Protein AF-A0A5Y9Y205-F1 (afdb_monomer_lite)

pLDDT: mean 86.66, std 18.49, range [38.69, 98.69]

Sequence (173 aa):
MKHFFLPLGICALLLSGCGDDDAAQPTAPTTFNVETDNPIVKRELPFIREECPGLDKYAANFDKFKVYDDTMRPVTTVEFHVKDENTIPGNYIASGHTCFLFISNNAHEVKISKSACQSVCYDKANVPGGDLMVKLDKERVAMTADKKPPREGCLMVFSPEPNGDYWTCPRQD

Radius of gyration: 24.97 Å; chains: 1; bounding box: 85×70×47 Å

Foldseek 3Di:
DDDDDDDDDDDPPPPPDPPPPPVPDPDDFAAQDADDPPVLCVVQVVLLCVQQVLCRVFNVQKDPWDWDADPVAQWIKIKIAGDQDGPQPVLLVRRGDIWIWTGHNPFNKTKTQASSVVCSRNVHNDDPHGIDIDGSQKDKAAADPVRDAPDPAWDWDDDPDVSPITIIHGDDD

Structure (mmCIF, N/CA/C/O backbone):
data_AF-A0A5Y9Y205-F1
#
_entry.id   AF-A0A5Y9Y205-F1
#
loop_
_atom_site.group_PDB
_atom_site.id
_atom_site.type_symbol
_atom_site.label_atom_id
_atom_site.label_alt_id
_atom_site.label_comp_id
_atom_site.label_asym_id
_atom_site.label_entity_id
_atom_site.label_seq_id
_atom_site.pdbx_PDB_ins_code
_atom_site.Cartn_x
_atom_site.Cartn_y
_atom_site.Cartn_z
_atom_site.occupancy
_atom_site.B_iso_or_equiv
_atom_site.auth_seq_id
_atom_site.auth_comp_id
_atom_site.auth_asym_id
_atom_site.auth_atom_id
_atom_site.pdbx_PDB_model_num
ATOM 1 N N . MET A 1 1 ? -68.207 -54.547 -7.863 1.00 43.75 1 MET A N 1
ATOM 2 C CA . MET A 1 1 ? -67.262 -54.893 -8.952 1.00 43.75 1 MET A CA 1
ATOM 3 C C . MET A 1 1 ? -66.999 -53.643 -9.784 1.00 43.75 1 MET A C 1
ATOM 5 O O . MET A 1 1 ? -67.939 -52.875 -9.936 1.00 43.75 1 MET A O 1
ATOM 9 N N . LYS A 1 2 ? -65.773 -53.503 -10.321 1.00 42.16 2 LYS A N 1
ATOM 10 C CA . LYS A 1 2 ? -65.097 -52.319 -10.924 1.00 42.16 2 LYS A CA 1
ATOM 11 C C . LYS A 1 2 ? -64.288 -51.516 -9.896 1.00 42.16 2 LYS A C 1
ATOM 13 O O . LYS A 1 2 ? -64.867 -50.773 -9.119 1.00 42.16 2 LYS A O 1
ATOM 18 N N . HIS A 1 3 ? -63.022 -51.877 -9.641 1.00 38.69 3 HIS A N 1
ATOM 19 C CA . HIS A 1 3 ? -61.788 -51.621 -10.429 1.00 38.69 3 HIS A CA 1
ATOM 20 C C . HIS A 1 3 ? -61.536 -50.113 -10.607 1.00 38.69 3 HIS A C 1
ATOM 22 O O . HIS A 1 3 ? -62.283 -49.461 -11.324 1.00 38.69 3 HIS A O 1
ATOM 28 N N . PHE A 1 4 ? -60.698 -49.508 -9.752 1.00 46.16 4 PHE A N 1
ATOM 29 C CA . PHE A 1 4 ? -59.254 -49.241 -9.952 1.00 46.16 4 PHE A CA 1
ATOM 30 C C . PHE A 1 4 ? -58.975 -48.426 -11.219 1.00 46.16 4 PHE A C 1
ATOM 32 O O . PHE A 1 4 ? -59.185 -48.961 -12.294 1.00 46.16 4 PHE A O 1
ATOM 39 N N . PHE A 1 5 ? -58.487 -47.186 -11.072 1.00 43.47 5 PHE A N 1
ATOM 40 C CA . PHE A 1 5 ? -57.345 -46.613 -11.806 1.00 43.47 5 PHE A CA 1
ATOM 41 C C . PHE A 1 5 ? -57.007 -45.217 -11.239 1.00 43.47 5 PHE A C 1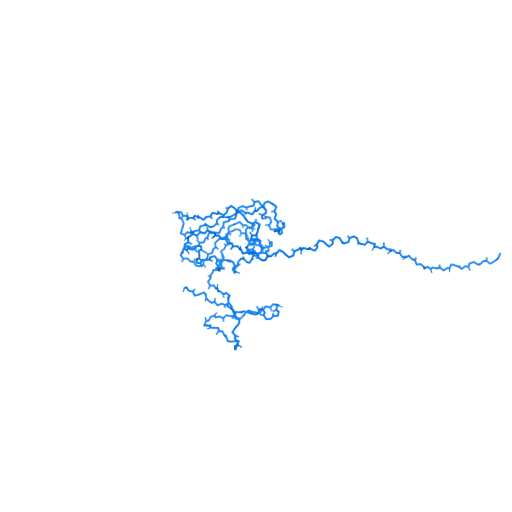
ATOM 43 O O . PHE A 1 5 ? -57.758 -44.259 -11.398 1.00 43.47 5 PHE A O 1
ATOM 50 N N . LEU A 1 6 ? -55.865 -45.140 -10.548 1.00 44.62 6 LEU A N 1
ATOM 51 C CA . LEU A 1 6 ? -55.120 -43.913 -10.251 1.00 44.62 6 LEU A CA 1
ATOM 52 C C . LEU A 1 6 ? -54.524 -43.343 -11.549 1.00 44.62 6 LEU A C 1
ATOM 54 O O . LEU A 1 6 ? -54.023 -44.128 -12.358 1.00 44.62 6 LEU A O 1
ATOM 58 N N . PRO A 1 7 ? -54.371 -42.013 -11.649 1.00 50.66 7 PRO A N 1
ATOM 59 C CA . PRO A 1 7 ? -53.201 -41.434 -12.278 1.00 50.66 7 PRO A CA 1
ATOM 60 C C . PRO A 1 7 ? -52.358 -40.677 -11.246 1.00 50.66 7 PRO A C 1
ATOM 62 O O . PRO A 1 7 ? -52.793 -39.726 -10.599 1.00 50.66 7 PRO A O 1
ATOM 65 N N . LEU A 1 8 ? -51.123 -41.159 -11.120 1.00 50.81 8 LEU A N 1
ATOM 66 C CA . LEU A 1 8 ? -49.957 -40.419 -10.661 1.00 50.81 8 LEU A CA 1
ATOM 67 C C . LEU A 1 8 ? -49.813 -39.095 -11.421 1.00 50.81 8 LEU A C 1
ATOM 69 O O . LEU A 1 8 ? -49.970 -39.067 -12.639 1.00 50.81 8 LEU A O 1
ATOM 73 N N . GLY A 1 9 ? -49.345 -38.067 -10.717 1.00 45.06 9 GLY A N 1
ATOM 74 C CA . GLY A 1 9 ? -48.528 -37.023 -11.328 1.00 45.06 9 GLY A CA 1
ATOM 75 C C . GLY A 1 9 ? -49.036 -35.609 -11.103 1.00 45.06 9 GLY A C 1
ATOM 76 O O . GLY A 1 9 ? -49.929 -35.150 -11.801 1.00 45.06 9 GLY A O 1
ATOM 77 N N . ILE A 1 10 ? -48.381 -34.908 -10.176 1.00 49.31 10 ILE A N 1
ATOM 78 C CA . ILE A 1 10 ? -47.608 -33.669 -10.397 1.00 49.31 10 ILE A CA 1
ATOM 79 C C . ILE A 1 10 ? -47.507 -32.964 -9.033 1.00 49.31 10 ILE A C 1
ATOM 81 O O . ILE A 1 10 ? -48.374 -32.198 -8.623 1.00 49.31 10 ILE A O 1
ATOM 85 N N . CYS A 1 11 ? -46.425 -33.259 -8.306 1.00 45.38 11 CYS A N 1
ATOM 86 C CA . CYS A 1 11 ? -45.939 -32.402 -7.229 1.00 45.38 11 CYS A CA 1
ATOM 87 C C . CYS A 1 11 ? -45.216 -31.216 -7.873 1.00 45.38 11 CYS A C 1
ATOM 89 O O . CYS A 1 11 ? -44.055 -31.338 -8.257 1.00 45.38 11 CYS A O 1
ATOM 91 N N . ALA A 1 12 ? -45.890 -30.075 -7.992 1.00 46.94 12 ALA A N 1
ATOM 92 C CA . ALA A 1 12 ? -45.229 -28.801 -8.246 1.00 46.94 12 ALA A CA 1
ATOM 93 C C . ALA A 1 12 ? -44.782 -28.209 -6.899 1.00 46.94 12 ALA A C 1
ATOM 95 O O . ALA A 1 12 ? -45.511 -27.457 -6.256 1.00 46.94 12 ALA A O 1
ATOM 96 N N . LEU A 1 13 ? -43.585 -28.595 -6.450 1.00 49.59 13 LEU A N 1
ATOM 97 C CA . LEU A 1 13 ? -42.859 -27.887 -5.396 1.00 49.59 13 LEU A CA 1
ATOM 98 C C . LEU A 1 13 ? -42.351 -26.567 -5.988 1.00 49.59 13 LEU A C 1
ATOM 100 O O . LEU A 1 13 ? -41.312 -26.528 -6.643 1.00 49.59 13 LEU A O 1
ATOM 104 N N . LEU A 1 14 ? -43.102 -25.488 -5.774 1.00 49.78 14 LEU A N 1
ATOM 105 C CA . LEU A 1 14 ? -42.594 -24.131 -5.940 1.00 49.78 14 LEU A CA 1
ATOM 106 C C . LEU A 1 14 ? -41.618 -23.857 -4.790 1.00 49.78 14 LEU A C 1
ATOM 108 O O . LEU A 1 14 ? -42.008 -23.413 -3.714 1.00 49.78 14 LEU A O 1
ATOM 112 N N . LEU A 1 15 ? -40.340 -24.160 -5.014 1.00 43.19 15 LEU A N 1
ATOM 113 C CA . LEU A 1 15 ? -39.248 -23.591 -4.233 1.00 43.19 15 LEU A CA 1
ATOM 114 C C . LEU A 1 15 ? -39.117 -22.121 -4.645 1.00 43.19 15 LEU A C 1
ATOM 116 O O . LEU A 1 15 ? -38.370 -21.787 -5.562 1.00 43.19 15 LEU A O 1
ATOM 120 N N . SER A 1 16 ? -39.870 -21.236 -3.992 1.00 49.31 16 SER A N 1
ATOM 121 C CA . SER A 1 16 ? -39.543 -19.813 -3.968 1.00 49.31 16 SER A CA 1
ATOM 122 C C . SER A 1 16 ? -38.270 -19.652 -3.135 1.00 49.31 16 SER A C 1
ATOM 124 O O . SER A 1 16 ? -38.324 -19.512 -1.913 1.00 49.31 16 SER A O 1
ATOM 126 N N . GLY A 1 17 ? -37.119 -19.764 -3.796 1.00 41.59 17 GLY A N 1
ATOM 127 C CA . GLY A 1 17 ? -35.844 -19.340 -3.239 1.00 41.59 17 GLY A CA 1
ATOM 128 C C . GLY A 1 17 ? -35.881 -17.830 -3.036 1.00 41.59 17 GLY A C 1
ATOM 129 O O . GLY A 1 17 ? -35.972 -17.078 -4.001 1.00 41.59 17 GLY A O 1
ATOM 130 N N . CYS A 1 18 ? -35.838 -17.407 -1.775 1.00 52.03 18 CYS A N 1
ATOM 131 C CA . CYS A 1 18 ? -35.497 -16.047 -1.382 1.00 52.03 18 CYS A CA 1
ATOM 132 C C . CYS A 1 18 ? -33.976 -15.933 -1.538 1.00 52.03 18 CYS A C 1
ATOM 134 O O . CYS A 1 18 ? -33.221 -16.208 -0.609 1.00 52.03 18 CYS A O 1
ATOM 136 N N . GLY A 1 19 ? -33.532 -15.693 -2.770 1.00 40.22 19 GLY A N 1
ATOM 137 C CA . GLY A 1 19 ? -32.176 -15.240 -3.029 1.00 40.22 19 GLY A CA 1
ATOM 138 C C . GLY A 1 19 ? -32.145 -13.752 -2.733 1.00 40.22 19 GLY A C 1
ATOM 139 O O . GLY A 1 19 ? -32.533 -12.961 -3.588 1.00 40.22 19 GLY A O 1
ATOM 140 N N . ASP A 1 20 ? -31.748 -13.389 -1.513 1.00 41.56 20 ASP A N 1
ATOM 141 C CA . ASP A 1 20 ? -31.199 -12.061 -1.255 1.00 41.56 20 ASP A CA 1
ATOM 142 C C . ASP A 1 20 ? -29.874 -11.992 -2.018 1.00 41.56 20 ASP A C 1
ATOM 144 O O . ASP A 1 20 ? -28.802 -12.318 -1.506 1.00 41.56 20 ASP A O 1
ATOM 148 N N . ASP A 1 21 ? -29.969 -11.642 -3.298 1.00 45.75 21 ASP A N 1
ATOM 149 C CA . ASP A 1 21 ? -28.840 -11.126 -4.047 1.00 45.75 21 ASP A CA 1
ATOM 150 C C . ASP A 1 21 ? -28.556 -9.731 -3.482 1.00 45.75 21 ASP A C 1
ATOM 152 O O . ASP A 1 21 ? -29.011 -8.714 -4.012 1.00 45.75 21 ASP A O 1
ATOM 156 N N . ASP A 1 22 ? -27.792 -9.689 -2.386 1.00 41.69 22 ASP A N 1
ATOM 157 C CA . ASP A 1 22 ? -26.956 -8.540 -2.052 1.00 41.69 22 ASP A CA 1
ATOM 158 C C . ASP A 1 22 ? -25.974 -8.369 -3.216 1.00 41.69 22 ASP A C 1
ATOM 160 O O . ASP A 1 22 ? -24.830 -8.832 -3.205 1.00 41.69 22 ASP A O 1
ATOM 164 N N . ALA A 1 23 ? -26.462 -7.744 -4.286 1.00 44.34 23 ALA A N 1
ATOM 165 C CA . ALA A 1 23 ? -25.646 -7.246 -5.365 1.00 44.34 23 ALA A CA 1
ATOM 166 C C . ALA A 1 23 ? -24.708 -6.218 -4.736 1.00 44.34 23 ALA A C 1
ATOM 168 O O . ALA A 1 23 ? -25.077 -5.061 -4.530 1.00 44.34 23 ALA A O 1
ATOM 169 N N . ALA A 1 24 ? -23.507 -6.680 -4.380 1.00 49.97 24 ALA A N 1
ATOM 170 C CA . ALA A 1 24 ? -22.422 -5.855 -3.893 1.00 49.97 24 ALA A CA 1
ATOM 171 C C . ALA A 1 24 ? -22.261 -4.680 -4.859 1.00 49.97 24 ALA A C 1
ATOM 173 O O . ALA A 1 24 ? -21.825 -4.833 -6.003 1.00 49.97 24 ALA A O 1
ATOM 174 N N . GLN A 1 25 ? -22.699 -3.510 -4.407 1.00 40.38 25 GLN A N 1
ATOM 175 C CA . GLN A 1 25 ? -22.647 -2.295 -5.192 1.00 40.38 25 GLN A CA 1
ATOM 176 C C . GLN A 1 25 ? -21.171 -2.009 -5.503 1.00 40.38 25 GLN A C 1
ATOM 178 O O . GLN A 1 25 ? -20.365 -2.009 -4.570 1.00 40.38 25 GLN A O 1
ATOM 183 N N . PRO A 1 26 ? -20.782 -1.782 -6.772 1.00 43.84 26 PRO A N 1
ATOM 184 C CA . PRO A 1 26 ? -19.396 -1.496 -7.114 1.00 43.84 26 PRO A CA 1
ATOM 185 C C . PRO A 1 26 ? -18.958 -0.217 -6.396 1.00 43.84 26 PRO A C 1
ATOM 187 O O . PRO A 1 26 ? -19.350 0.890 -6.772 1.00 43.84 26 PRO A O 1
ATOM 190 N N . THR A 1 27 ? -18.180 -0.349 -5.323 1.00 55.12 27 THR A N 1
ATOM 191 C CA . THR A 1 27 ? -17.527 0.794 -4.690 1.00 55.12 27 THR A CA 1
ATOM 192 C C . THR A 1 27 ? -16.538 1.375 -5.688 1.00 55.12 27 THR A C 1
ATOM 194 O O . THR A 1 27 ? -15.735 0.642 -6.266 1.00 55.12 27 THR A O 1
ATOM 197 N N . ALA A 1 28 ? -16.619 2.688 -5.918 1.00 55.34 28 ALA A N 1
ATOM 198 C CA . ALA A 1 28 ? -15.672 3.393 -6.770 1.00 55.34 28 ALA A CA 1
ATOM 199 C C . ALA A 1 28 ? -14.232 3.050 -6.342 1.00 55.34 28 ALA A C 1
ATOM 201 O O . ALA A 1 28 ? -13.984 2.953 -5.136 1.00 55.34 28 ALA A O 1
ATOM 202 N N . PRO A 1 29 ? -13.294 2.857 -7.287 1.00 62.00 29 PRO A N 1
ATOM 203 C CA . PRO A 1 29 ? -11.917 2.535 -6.947 1.00 62.00 29 PRO A CA 1
ATOM 204 C C . PRO A 1 29 ? -11.338 3.657 -6.085 1.00 62.00 29 PRO A C 1
ATOM 206 O O . PRO A 1 29 ? -11.186 4.796 -6.528 1.00 62.00 29 PRO A O 1
ATOM 209 N N . THR A 1 30 ? -11.062 3.334 -4.826 1.00 83.62 30 THR A N 1
ATOM 210 C CA . THR A 1 30 ? -10.395 4.230 -3.889 1.00 83.62 30 THR A CA 1
ATOM 211 C C . THR A 1 30 ? -8.904 3.940 -3.893 1.00 83.62 30 THR A C 1
ATOM 213 O O . THR A 1 30 ? -8.489 2.791 -3.946 1.00 83.62 30 THR A O 1
ATOM 216 N N . THR A 1 31 ? -8.096 4.990 -3.840 1.00 93.44 31 THR A N 1
ATOM 217 C CA . THR A 1 31 ? -6.637 4.883 -3.780 1.00 93.44 31 THR A CA 1
ATOM 218 C C . THR A 1 31 ? -6.188 4.971 -2.328 1.00 93.44 31 THR A C 1
ATOM 220 O O . THR A 1 31 ? -6.614 5.881 -1.613 1.00 93.44 31 THR A O 1
ATOM 223 N N . PHE A 1 32 ? -5.298 4.077 -1.893 1.00 96.81 32 PHE A N 1
ATOM 224 C CA . PHE A 1 32 ? -4.593 4.224 -0.626 1.00 96.81 32 PHE A CA 1
ATOM 225 C C . PHE A 1 32 ? -3.679 5.445 -0.707 1.00 96.81 32 PHE A C 1
ATOM 227 O O . PHE A 1 32 ? -2.675 5.444 -1.421 1.00 96.81 32 PHE A O 1
ATOM 234 N N . ASN A 1 33 ? -4.043 6.504 0.011 1.00 94.31 33 ASN A N 1
ATOM 235 C CA . ASN A 1 33 ? -3.298 7.752 0.025 1.00 94.31 33 ASN A CA 1
ATOM 236 C C . ASN A 1 33 ? -2.873 8.105 1.449 1.00 94.31 33 ASN A C 1
ATOM 238 O O . ASN A 1 33 ? -3.642 7.947 2.395 1.00 94.31 33 ASN A O 1
ATOM 242 N N . VAL A 1 34 ? -1.654 8.617 1.581 1.00 95.25 34 VAL A N 1
ATOM 243 C CA . VAL A 1 34 ? -1.086 9.074 2.848 1.00 95.25 34 VAL A CA 1
ATOM 244 C C . VAL A 1 34 ? -0.632 10.508 2.636 1.00 95.25 34 VAL A C 1
ATOM 246 O O . VAL A 1 34 ? 0.360 10.755 1.952 1.00 95.25 34 VAL A O 1
ATOM 249 N N . GLU A 1 35 ? -1.366 11.464 3.198 1.00 94.44 35 GLU A N 1
ATOM 250 C CA . GLU A 1 35 ? -0.996 12.877 3.114 1.00 94.44 35 GLU A CA 1
ATOM 251 C C . GLU A 1 35 ? 0.253 13.136 3.963 1.00 94.44 35 GLU A C 1
ATOM 253 O O . GLU A 1 35 ? 0.222 13.096 5.193 1.00 94.44 35 GLU A O 1
ATOM 258 N N . THR A 1 36 ? 1.390 13.351 3.303 1.00 96.19 36 THR A N 1
ATOM 259 C CA . THR A 1 36 ? 2.665 13.629 3.965 1.00 96.19 36 THR A CA 1
ATOM 260 C C . THR A 1 36 ? 3.651 14.282 3.005 1.00 96.19 36 THR A C 1
ATOM 262 O O . THR A 1 36 ? 3.606 14.048 1.798 1.00 96.19 36 THR A O 1
ATOM 265 N N . ASP A 1 37 ? 4.591 15.049 3.555 1.00 96.12 37 ASP A N 1
ATOM 266 C CA . ASP A 1 37 ? 5.757 15.559 2.833 1.00 96.12 37 ASP A CA 1
ATOM 267 C C . ASP A 1 37 ? 7.010 14.697 2.999 1.00 96.12 37 ASP A C 1
ATOM 269 O O . ASP A 1 37 ? 8.048 15.015 2.417 1.00 96.12 37 ASP A O 1
ATOM 273 N N . ASN A 1 38 ? 6.925 13.587 3.742 1.00 96.69 38 ASN A N 1
ATOM 274 C CA . ASN A 1 38 ? 8.061 12.695 3.928 1.00 96.69 38 ASN A CA 1
ATOM 275 C C . ASN A 1 38 ? 8.510 12.105 2.567 1.00 96.69 38 ASN A C 1
ATOM 277 O O . ASN A 1 38 ? 7.717 11.441 1.887 1.00 96.69 38 ASN A O 1
ATOM 281 N N . PRO A 1 39 ? 9.776 12.321 2.156 1.00 95.38 39 PRO A N 1
ATOM 282 C CA . PRO A 1 39 ? 10.252 11.922 0.835 1.00 95.38 39 PRO A CA 1
ATOM 283 C C . PRO A 1 39 ? 10.328 10.402 0.664 1.00 95.38 39 PRO A C 1
ATOM 285 O O . PRO A 1 39 ? 10.138 9.918 -0.448 1.00 95.38 39 PRO A O 1
ATOM 288 N N . ILE A 1 40 ? 10.555 9.646 1.744 1.00 96.00 40 ILE A N 1
ATOM 289 C CA . ILE A 1 40 ? 10.572 8.179 1.711 1.00 96.00 40 ILE A CA 1
ATOM 290 C C . ILE A 1 40 ? 9.173 7.660 1.385 1.00 96.00 40 ILE A C 1
ATOM 292 O O . ILE A 1 40 ? 9.024 6.839 0.485 1.00 96.00 40 ILE A O 1
ATOM 296 N N . VAL A 1 41 ? 8.131 8.194 2.031 1.00 97.19 41 VAL A N 1
ATOM 297 C CA . VAL A 1 41 ? 6.747 7.796 1.728 1.00 97.19 41 VAL A CA 1
ATOM 298 C C . VAL A 1 41 ? 6.378 8.162 0.292 1.00 97.19 41 VAL A C 1
ATOM 300 O O . VAL A 1 41 ? 5.892 7.301 -0.432 1.00 97.19 41 VAL A O 1
ATOM 303 N N . LYS A 1 42 ? 6.660 9.392 -0.165 1.00 95.94 42 LYS A N 1
ATOM 304 C CA . LYS A 1 42 ? 6.366 9.803 -1.555 1.00 95.94 42 LYS A CA 1
ATOM 305 C C . LYS A 1 42 ? 7.050 8.903 -2.588 1.00 95.94 42 LYS A C 1
ATOM 307 O O . LYS A 1 42 ? 6.452 8.599 -3.616 1.00 95.94 42 LYS A O 1
ATOM 312 N N . ARG A 1 43 ? 8.285 8.483 -2.307 1.00 94.69 43 ARG A N 1
ATOM 313 C CA . ARG A 1 43 ? 9.087 7.623 -3.182 1.00 94.69 43 ARG A CA 1
ATOM 314 C C . ARG A 1 43 ? 8.597 6.174 -3.190 1.00 94.69 43 ARG A C 1
ATOM 316 O O . ARG A 1 43 ? 8.541 5.566 -4.250 1.00 94.69 43 ARG A O 1
ATOM 323 N N . GLU A 1 44 ? 8.280 5.609 -2.028 1.00 96.50 44 GLU A N 1
ATOM 324 C CA . GLU A 1 44 ? 8.021 4.168 -1.883 1.00 96.50 44 GLU A CA 1
ATOM 325 C C . GLU A 1 44 ? 6.540 3.790 -2.002 1.00 96.50 44 GLU A C 1
ATOM 327 O O . GLU A 1 44 ? 6.226 2.686 -2.444 1.00 96.50 44 GLU A O 1
ATOM 332 N N . LEU A 1 45 ? 5.613 4.687 -1.647 1.00 96.25 45 LEU A N 1
ATOM 333 C CA . LEU A 1 45 ? 4.182 4.376 -1.582 1.00 96.25 45 LEU A CA 1
ATOM 334 C C . LEU A 1 45 ? 3.588 3.824 -2.893 1.00 96.25 45 LEU A C 1
ATOM 336 O O . LEU A 1 45 ? 2.795 2.886 -2.798 1.00 96.25 45 LEU A O 1
ATOM 340 N N . PRO A 1 46 ? 3.940 4.324 -4.096 1.00 94.12 46 PRO A N 1
ATOM 341 C CA . PRO A 1 46 ? 3.440 3.743 -5.343 1.00 94.12 46 PRO A CA 1
ATOM 342 C C . PRO A 1 46 ? 3.790 2.255 -5.484 1.00 94.12 46 PRO A C 1
ATOM 344 O O . PRO A 1 46 ? 2.907 1.442 -5.738 1.00 94.12 46 PRO A O 1
ATOM 347 N N . PHE A 1 47 ? 5.041 1.881 -5.212 1.00 95.31 47 PHE A N 1
ATOM 348 C CA . PHE A 1 47 ? 5.510 0.495 -5.305 1.00 95.31 47 PHE A CA 1
ATOM 349 C C . PHE A 1 47 ? 4.919 -0.384 -4.202 1.00 95.31 47 PHE A C 1
ATOM 351 O O . PHE A 1 47 ? 4.571 -1.537 -4.438 1.00 95.31 47 PHE A O 1
ATOM 358 N N . ILE A 1 48 ? 4.733 0.170 -2.998 1.00 97.06 48 ILE A N 1
ATOM 359 C CA . ILE A 1 48 ? 4.030 -0.536 -1.920 1.00 97.06 48 ILE A CA 1
ATOM 360 C C . ILE A 1 48 ? 2.609 -0.890 -2.363 1.00 97.06 48 ILE A C 1
ATOM 362 O O . ILE A 1 48 ? 2.160 -1.999 -2.103 1.00 97.06 48 ILE A O 1
ATOM 366 N N . ARG A 1 49 ? 1.898 0.019 -3.038 1.00 96.06 49 ARG A N 1
ATOM 367 C CA . ARG A 1 49 ? 0.532 -0.232 -3.524 1.00 96.06 49 ARG A CA 1
ATOM 368 C C . ARG A 1 49 ? 0.485 -1.279 -4.638 1.00 96.06 49 ARG A C 1
ATOM 370 O O . ARG A 1 49 ? -0.471 -2.047 -4.686 1.00 96.06 49 ARG A O 1
ATOM 377 N N . GLU A 1 50 ? 1.510 -1.350 -5.488 1.00 93.25 50 GLU A N 1
ATOM 378 C CA . GLU A 1 50 ? 1.626 -2.403 -6.508 1.00 93.25 50 GLU A CA 1
ATOM 379 C C . GLU A 1 50 ? 1.809 -3.797 -5.890 1.00 93.25 50 GLU A C 1
ATOM 381 O O . GLU A 1 50 ? 1.161 -4.752 -6.323 1.00 93.25 50 GLU A O 1
ATOM 386 N N . GLU A 1 51 ? 2.648 -3.910 -4.858 1.00 95.38 51 GLU A N 1
ATOM 387 C CA . GLU A 1 51 ? 2.935 -5.180 -4.173 1.00 95.38 51 GLU A CA 1
ATOM 388 C C . GLU A 1 51 ? 1.876 -5.552 -3.115 1.00 95.38 51 GLU A C 1
ATOM 390 O O . GLU A 1 51 ? 1.699 -6.726 -2.777 1.00 95.38 51 GLU A O 1
ATOM 395 N N . CYS A 1 52 ? 1.138 -4.561 -2.609 1.00 96.56 52 CYS A N 1
ATOM 396 C CA . CYS A 1 52 ? 0.041 -4.715 -1.658 1.00 96.56 52 CYS A CA 1
ATOM 397 C C . CYS A 1 52 ? -1.299 -4.243 -2.261 1.00 96.56 52 CYS A C 1
ATOM 399 O O . CYS A 1 52 ? -1.848 -3.225 -1.819 1.00 96.56 52 CYS A O 1
ATOM 401 N N . PRO A 1 53 ? -1.876 -4.980 -3.228 1.00 93.88 53 PRO A N 1
ATOM 402 C CA . PRO A 1 53 ? -3.074 -4.551 -3.954 1.00 93.88 53 PRO A CA 1
ATOM 403 C C . PRO A 1 53 ? -4.300 -4.335 -3.056 1.00 93.88 53 PRO A C 1
ATOM 405 O O . PRO A 1 53 ? -5.188 -3.545 -3.385 1.00 93.88 53 PRO A O 1
ATOM 408 N N . GLY A 1 54 ? -4.368 -5.003 -1.901 1.00 97.31 54 GLY A N 1
ATOM 409 C CA . GLY A 1 54 ? -5.486 -4.808 -0.989 1.00 97.31 54 GLY A CA 1
ATOM 410 C C . GLY A 1 54 ? -5.466 -3.457 -0.264 1.00 97.31 54 GLY A C 1
ATOM 411 O O . GLY A 1 54 ? -6.505 -3.037 0.244 1.00 97.31 54 GLY A O 1
ATOM 412 N N . LEU A 1 55 ? -4.347 -2.719 -0.271 1.00 97.94 55 LEU A N 1
ATOM 413 C CA . LEU A 1 55 ? -4.327 -1.346 0.244 1.00 97.94 55 LEU A CA 1
ATOM 414 C C . LEU A 1 55 ? -5.265 -0.442 -0.559 1.00 97.94 55 LEU A C 1
ATOM 416 O O . LEU A 1 55 ? -6.077 0.261 0.033 1.00 97.94 55 LEU A O 1
ATOM 420 N N . ASP A 1 56 ? -5.210 -0.498 -1.889 1.00 97.31 56 ASP A N 1
ATOM 421 C CA . ASP A 1 56 ? -6.131 0.270 -2.732 1.00 97.31 56 ASP A CA 1
ATOM 422 C C . ASP A 1 56 ? -7.553 -0.287 -2.639 1.00 97.31 56 ASP A C 1
ATOM 424 O O . ASP A 1 56 ? -8.504 0.452 -2.377 1.00 97.31 56 ASP A O 1
ATOM 428 N N . LYS A 1 57 ? -7.699 -1.615 -2.742 1.00 97.12 57 LYS A N 1
ATOM 429 C CA . LYS A 1 57 ? -9.006 -2.290 -2.679 1.00 97.12 57 LYS A CA 1
ATOM 430 C C . LYS A 1 57 ? -9.827 -1.889 -1.450 1.00 97.12 57 LYS A C 1
ATOM 432 O O . LYS A 1 57 ? -11.043 -1.742 -1.548 1.00 97.12 57 LYS A O 1
ATOM 437 N N . TYR A 1 58 ? -9.171 -1.716 -0.304 1.00 97.62 58 TYR A N 1
ATOM 438 C CA . TYR A 1 58 ? -9.822 -1.417 0.969 1.00 97.62 58 TYR A CA 1
ATOM 439 C C . TYR A 1 58 ? -9.558 0.007 1.471 1.00 97.62 58 TYR A C 1
ATOM 441 O O . TYR A 1 58 ? -9.849 0.283 2.633 1.00 97.62 58 TYR A O 1
ATOM 449 N N . ALA A 1 59 ? -9.060 0.922 0.633 1.00 97.44 59 ALA A N 1
ATOM 450 C CA . ALA A 1 59 ? -8.612 2.247 1.072 1.00 97.44 59 ALA A CA 1
ATOM 451 C C . ALA A 1 59 ? -9.680 3.046 1.847 1.00 97.44 59 ALA A C 1
ATOM 453 O O . ALA A 1 59 ? -9.363 3.710 2.833 1.00 97.44 59 ALA A O 1
ATOM 454 N N . ALA A 1 60 ? -10.960 2.931 1.471 1.00 96.75 60 ALA A N 1
ATOM 455 C CA . ALA A 1 60 ? -12.074 3.576 2.177 1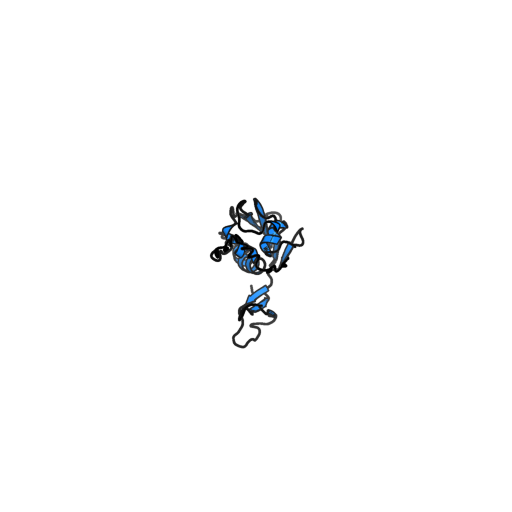.00 96.75 60 ALA A CA 1
ATOM 456 C C . ALA A 1 60 ? -12.270 3.101 3.635 1.00 96.75 60 ALA A C 1
ATOM 458 O O . ALA A 1 60 ? -12.905 3.793 4.441 1.00 96.75 60 ALA A O 1
ATOM 459 N N . ASN A 1 61 ? -11.734 1.930 3.987 1.00 97.69 61 ASN A N 1
ATOM 460 C CA . ASN A 1 61 ? -11.858 1.304 5.304 1.00 97.69 61 ASN A CA 1
ATOM 461 C C . ASN A 1 61 ? -10.752 1.723 6.281 1.00 97.69 61 ASN A C 1
ATOM 463 O O . ASN A 1 61 ? -10.717 1.225 7.408 1.00 97.69 61 ASN A O 1
ATOM 467 N N . PHE A 1 62 ? -9.850 2.614 5.867 1.00 98.00 62 PHE A N 1
ATOM 468 C CA . PHE A 1 62 ? -8.740 3.066 6.694 1.00 98.00 62 PHE A CA 1
ATOM 469 C C . PHE A 1 62 ? -8.935 4.500 7.180 1.00 98.00 62 PHE A C 1
ATOM 471 O O . PHE A 1 62 ? -9.532 5.333 6.496 1.00 98.00 62 PHE A O 1
ATOM 478 N N . ASP A 1 63 ? -8.436 4.793 8.377 1.00 97.44 63 ASP A N 1
ATOM 479 C CA . ASP A 1 63 ? -8.398 6.137 8.947 1.00 97.44 63 ASP A CA 1
ATOM 480 C C . ASP A 1 63 ? -7.208 6.323 9.910 1.00 97.44 63 ASP A C 1
ATOM 482 O O . ASP A 1 63 ? -6.326 5.467 10.012 1.00 97.44 63 ASP A O 1
ATOM 486 N N . LYS A 1 64 ? -7.155 7.481 10.587 1.00 97.44 64 LYS A N 1
ATOM 487 C CA . LYS A 1 64 ? -6.151 7.822 11.618 1.00 97.44 64 LYS A CA 1
ATOM 488 C C . LYS A 1 64 ? -4.701 7.639 11.145 1.00 97.44 64 LYS A C 1
ATOM 490 O O . LYS A 1 64 ? -3.854 7.150 11.891 1.00 97.44 64 LYS A O 1
ATOM 495 N N . PHE A 1 65 ? -4.426 8.052 9.910 1.00 98.00 65 PHE A N 1
ATOM 496 C CA . PHE A 1 65 ? -3.094 7.996 9.321 1.00 98.00 65 PHE A CA 1
ATOM 497 C C . PHE A 1 65 ? -2.087 8.827 10.120 1.00 98.00 65 PHE A C 1
ATOM 499 O O . PHE A 1 65 ? -2.366 9.966 10.502 1.00 98.00 65 PHE A O 1
ATOM 506 N N . LYS A 1 66 ? -0.896 8.270 10.334 1.00 98.00 66 LYS A N 1
ATOM 507 C CA . LYS A 1 66 ? 0.267 8.987 10.860 1.00 98.00 66 LYS A CA 1
ATOM 508 C C . LYS A 1 66 ? 1.513 8.569 10.103 1.00 98.00 66 LYS A C 1
ATOM 510 O O . LYS A 1 66 ? 1.664 7.410 9.723 1.00 98.00 66 LYS A O 1
ATOM 515 N N . VAL A 1 67 ? 2.426 9.518 9.951 1.00 98.06 67 VAL A N 1
ATOM 516 C CA . VAL A 1 67 ? 3.761 9.278 9.411 1.00 98.06 67 VAL A CA 1
ATOM 517 C C . VAL A 1 67 ? 4.770 9.796 10.414 1.00 98.06 67 VAL A C 1
ATOM 519 O O . VAL A 1 67 ? 4.666 10.937 10.863 1.00 98.06 67 VAL A O 1
ATOM 522 N N . TYR A 1 68 ? 5.726 8.956 10.781 1.00 96.62 68 TYR A N 1
ATOM 523 C CA . TYR A 1 68 ? 6.805 9.329 11.684 1.00 96.62 68 TYR A CA 1
ATOM 524 C C . TYR A 1 68 ? 8.043 8.481 11.413 1.00 96.62 68 TYR A C 1
ATOM 526 O O . TYR A 1 68 ? 7.948 7.325 10.998 1.00 96.62 68 TYR A O 1
ATOM 534 N N . ASP A 1 69 ? 9.210 9.057 11.666 1.00 93.12 69 ASP A N 1
ATOM 535 C CA . ASP A 1 69 ? 10.472 8.335 11.575 1.00 93.12 69 ASP A CA 1
ATOM 536 C C . ASP A 1 69 ? 10.739 7.573 12.875 1.00 93.12 69 ASP A C 1
ATOM 538 O O . ASP A 1 69 ? 10.422 8.039 13.974 1.00 93.12 69 ASP A O 1
ATOM 542 N N . ASP A 1 70 ? 11.323 6.386 12.755 1.00 83.62 70 ASP A N 1
ATOM 543 C CA . ASP A 1 70 ? 11.862 5.668 13.902 1.00 83.62 70 ASP A CA 1
ATOM 544 C C . ASP A 1 70 ? 13.267 6.212 14.196 1.00 83.62 70 ASP A C 1
ATOM 546 O O . ASP A 1 70 ? 14.149 6.217 13.343 1.00 83.62 70 ASP A O 1
ATOM 550 N N . THR A 1 71 ? 13.490 6.713 15.409 1.00 76.50 71 THR A N 1
ATOM 551 C CA . THR A 1 71 ? 14.784 7.303 15.783 1.00 76.50 71 THR A CA 1
ATOM 552 C C . THR A 1 71 ? 15.860 6.257 16.072 1.00 76.50 71 THR A C 1
ATOM 554 O O . THR A 1 71 ? 17.043 6.593 16.111 1.00 76.50 71 THR A O 1
ATOM 557 N N . MET A 1 72 ? 15.474 4.994 16.272 1.00 83.50 72 MET A N 1
ATOM 558 C CA . MET A 1 72 ? 16.367 3.883 16.612 1.00 83.50 72 MET A CA 1
ATOM 559 C C . MET A 1 72 ? 16.668 2.980 15.412 1.00 83.50 72 MET A C 1
ATOM 561 O O . MET A 1 72 ? 17.656 2.244 15.424 1.00 83.50 72 MET A O 1
ATOM 565 N N . ARG A 1 73 ? 15.818 2.994 14.381 1.00 85.38 73 ARG A N 1
ATOM 566 C CA . ARG A 1 73 ? 15.948 2.165 13.175 1.00 85.38 73 ARG A CA 1
ATOM 567 C C . ARG A 1 73 ? 15.829 3.052 11.938 1.00 85.38 73 ARG A C 1
ATOM 569 O O . ARG A 1 73 ? 14.993 3.941 11.946 1.00 85.38 73 ARG A O 1
ATOM 576 N N . PRO A 1 74 ? 16.589 2.809 10.856 1.00 92.69 74 PRO A N 1
ATOM 577 C CA . PRO A 1 74 ? 16.523 3.623 9.641 1.00 92.69 74 PRO A CA 1
ATOM 578 C C . PRO A 1 74 ? 15.258 3.302 8.825 1.00 92.69 74 PRO A C 1
ATOM 580 O O . PRO A 1 74 ? 15.341 2.789 7.709 1.00 92.69 74 PRO A O 1
ATOM 583 N N . VAL A 1 75 ? 14.087 3.550 9.411 1.00 95.81 75 VAL A N 1
ATOM 584 C CA . VAL A 1 75 ? 12.775 3.309 8.813 1.00 95.81 75 VAL A CA 1
ATOM 585 C C . VAL A 1 75 ? 11.851 4.503 9.038 1.00 95.81 75 VAL A C 1
ATOM 587 O O . VAL A 1 75 ? 11.803 5.079 10.128 1.00 95.81 75 VAL A O 1
ATOM 590 N N . THR A 1 76 ? 11.063 4.823 8.022 1.00 97.56 76 THR A N 1
ATOM 591 C CA . THR A 1 76 ? 9.897 5.698 8.123 1.00 97.56 76 THR A CA 1
ATOM 592 C C . THR A 1 76 ? 8.663 4.818 8.290 1.00 97.56 76 THR A C 1
ATOM 594 O O . THR A 1 76 ? 8.445 3.875 7.528 1.00 97.56 76 THR A O 1
ATOM 597 N N . THR A 1 77 ? 7.843 5.102 9.299 1.00 97.81 77 THR A N 1
ATOM 598 C CA . THR A 1 77 ? 6.629 4.332 9.584 1.00 97.81 77 THR A CA 1
ATOM 599 C C . THR A 1 77 ? 5.401 5.063 9.069 1.00 97.81 77 THR A C 1
ATOM 601 O O . THR A 1 77 ? 5.177 6.223 9.411 1.00 97.81 77 THR A O 1
ATOM 604 N N . VAL A 1 78 ? 4.575 4.356 8.298 1.00 98.38 78 VAL A N 1
ATOM 605 C CA . VAL A 1 78 ? 3.181 4.740 8.046 1.00 98.38 78 VAL A CA 1
ATOM 606 C C . VAL A 1 78 ? 2.293 3.902 8.961 1.00 98.38 78 VAL A C 1
ATOM 608 O O . VAL A 1 78 ? 2.239 2.678 8.838 1.00 98.38 78 VAL A O 1
ATOM 611 N N . GLU A 1 79 ? 1.603 4.560 9.885 1.00 98.19 79 GLU A N 1
ATOM 612 C CA . GLU A 1 79 ? 0.580 3.975 10.752 1.00 98.19 79 GLU A CA 1
ATOM 613 C C . GLU A 1 79 ? -0.802 4.331 10.201 1.00 98.19 79 GLU A C 1
ATOM 615 O O . GLU A 1 79 ? -1.043 5.475 9.822 1.00 98.19 79 GLU A O 1
ATOM 620 N N . PHE A 1 80 ? -1.719 3.369 10.184 1.00 98.56 80 PHE A N 1
ATOM 621 C CA . PHE A 1 80 ? -3.130 3.609 9.886 1.00 98.56 80 PHE A CA 1
ATOM 622 C C . PHE A 1 80 ? -4.007 2.604 10.628 1.00 98.56 80 PHE A C 1
ATOM 624 O O . PHE A 1 80 ? -3.565 1.518 11.010 1.00 98.56 80 PHE A O 1
ATOM 631 N N . HIS A 1 81 ? -5.259 2.968 10.853 1.00 98.69 81 HIS A N 1
ATOM 632 C CA . HIS A 1 81 ? -6.237 2.130 11.528 1.00 98.69 81 HIS A CA 1
ATOM 633 C C . HIS A 1 81 ? -7.229 1.552 10.527 1.00 98.69 81 HIS A C 1
ATOM 635 O O . HIS A 1 81 ? -7.686 2.250 9.626 1.00 98.69 81 HIS A O 1
ATOM 641 N N . VAL A 1 82 ? -7.565 0.277 10.701 1.00 98.56 82 VAL A N 1
ATOM 642 C CA . VAL A 1 82 ? -8.674 -0.372 10.008 1.00 98.56 82 VAL A CA 1
ATOM 643 C C . VAL A 1 82 ? -9.938 -0.155 10.832 1.00 98.56 82 VAL A C 1
ATOM 645 O O . VAL A 1 82 ? -9.993 -0.590 11.981 1.00 98.56 82 VAL A O 1
ATOM 648 N N . LYS A 1 83 ? -10.948 0.493 10.245 1.00 98.50 83 LYS A N 1
ATOM 649 C CA . LYS A 1 83 ? -12.245 0.751 10.892 1.00 98.50 83 LYS A CA 1
ATOM 650 C C . LYS A 1 83 ? -12.877 -0.541 11.409 1.00 98.50 83 LYS A C 1
ATOM 652 O O . LYS A 1 83 ? -12.718 -1.593 10.792 1.00 98.50 83 LYS A O 1
ATOM 657 N N . ASP A 1 84 ? -13.626 -0.467 12.506 1.00 97.69 84 ASP A N 1
ATOM 658 C CA . ASP A 1 84 ? -14.371 -1.618 13.036 1.00 97.69 84 ASP A CA 1
ATOM 659 C C . ASP A 1 84 ? -15.420 -2.112 12.028 1.00 97.69 84 ASP A C 1
ATOM 661 O O . ASP A 1 84 ? -15.447 -3.289 11.672 1.00 97.69 84 ASP A O 1
ATOM 665 N N . GLU A 1 85 ? -16.215 -1.187 11.490 1.00 97.25 85 GLU A N 1
ATOM 666 C CA . GLU A 1 85 ? -17.133 -1.428 10.377 1.00 97.25 85 GLU A CA 1
ATOM 667 C C . GLU A 1 85 ? -16.404 -1.190 9.050 1.00 97.25 85 GLU A C 1
ATOM 669 O O . GLU A 1 85 ? -15.918 -0.091 8.771 1.00 97.25 85 GLU A O 1
ATOM 674 N N . ASN A 1 86 ? -16.282 -2.238 8.238 1.00 96.94 86 ASN A N 1
ATOM 675 C CA . ASN A 1 86 ? -15.521 -2.220 6.993 1.00 96.94 86 ASN A CA 1
ATOM 676 C C . ASN A 1 86 ? -16.000 -3.332 6.047 1.00 96.94 86 ASN A C 1
ATOM 678 O O . ASN A 1 86 ? -16.749 -4.225 6.439 1.00 96.94 86 ASN A O 1
ATOM 682 N N . THR A 1 87 ? -15.523 -3.294 4.804 1.00 97.06 87 THR A N 1
ATOM 683 C CA . THR A 1 87 ? -15.802 -4.313 3.775 1.00 97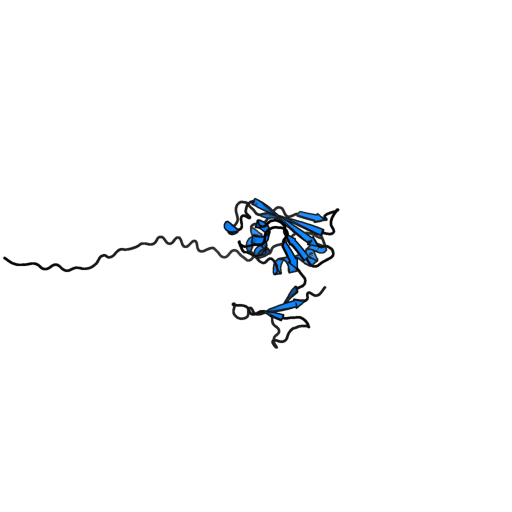.06 87 THR A CA 1
ATOM 684 C C . THR A 1 87 ? -14.685 -5.352 3.611 1.00 97.06 87 THR A C 1
ATOM 686 O O . THR A 1 87 ? -14.662 -6.089 2.624 1.00 97.06 87 THR A O 1
ATOM 689 N N . ILE A 1 88 ? -13.730 -5.417 4.543 1.00 97.62 88 ILE A N 1
ATOM 690 C CA . ILE A 1 88 ? -12.611 -6.364 4.484 1.00 97.62 88 ILE A CA 1
ATOM 691 C C . ILE A 1 88 ? -13.124 -7.754 4.891 1.00 97.62 88 ILE A C 1
ATOM 693 O O . ILE A 1 88 ? -13.850 -7.867 5.880 1.00 97.62 88 ILE A O 1
ATOM 697 N N . PRO A 1 89 ? -12.742 -8.835 4.182 1.00 98.19 89 PRO A N 1
ATOM 698 C CA . PRO A 1 89 ? -13.144 -10.187 4.547 1.00 98.19 89 PRO A CA 1
ATOM 699 C C . PRO A 1 89 ? -12.846 -10.516 6.015 1.00 98.19 89 PRO A C 1
ATOM 701 O O . PRO A 1 89 ? -11.716 -10.377 6.486 1.00 98.19 89 PRO A O 1
ATOM 704 N N . GLY A 1 90 ? -13.856 -11.000 6.745 1.00 97.69 90 GLY A N 1
ATOM 705 C CA . GLY A 1 90 ? -13.737 -11.262 8.185 1.00 97.69 90 GLY A CA 1
ATOM 706 C C . GLY A 1 90 ? -12.656 -12.290 8.542 1.00 97.69 90 GLY A C 1
ATOM 707 O O . GLY A 1 90 ? -12.048 -12.215 9.607 1.00 97.69 90 GLY A O 1
ATOM 708 N N . ASN A 1 91 ? -12.337 -13.208 7.626 1.00 97.25 91 ASN A N 1
ATOM 709 C CA . ASN A 1 91 ? -11.247 -14.172 7.791 1.00 97.25 91 ASN A CA 1
ATOM 710 C C . ASN A 1 91 ? -9.840 -13.549 7.687 1.00 97.25 91 ASN A C 1
ATOM 712 O O . ASN A 1 91 ? -8.861 -14.250 7.933 1.00 97.25 91 ASN A O 1
ATOM 716 N N . TYR A 1 92 ? -9.712 -12.259 7.353 1.00 98.00 92 TYR A N 1
ATOM 717 C CA . TYR A 1 92 ? -8.443 -11.526 7.454 1.00 98.00 92 TYR A CA 1
ATOM 718 C C . TYR A 1 92 ? -8.192 -11.050 8.887 1.00 98.00 92 TYR A C 1
ATOM 720 O O . TYR A 1 92 ? -7.046 -10.764 9.228 1.00 98.00 92 TYR A O 1
ATOM 728 N N . ILE A 1 93 ? -9.242 -10.992 9.722 1.00 96.69 93 ILE A N 1
ATOM 729 C CA . ILE A 1 93 ? -9.186 -10.573 11.131 1.00 96.69 93 ILE A CA 1
ATOM 730 C C . ILE A 1 93 ? -8.525 -9.185 11.255 1.00 96.69 93 ILE A C 1
ATOM 732 O O . ILE A 1 93 ? -7.638 -8.963 12.071 1.00 96.69 93 ILE A O 1
ATOM 736 N N . ALA A 1 94 ? -8.905 -8.257 10.370 1.00 97.81 94 ALA A N 1
ATOM 737 C CA . ALA A 1 94 ? -8.285 -6.934 10.270 1.00 97.81 94 ALA A CA 1
ATOM 738 C C . ALA A 1 94 ? -9.078 -5.813 10.943 1.00 97.81 94 ALA A C 1
ATOM 740 O O . ALA A 1 94 ? -8.494 -4.791 11.294 1.00 97.81 94 ALA A O 1
ATOM 741 N N . SER A 1 95 ? -10.380 -5.997 11.148 1.00 98.12 95 SER A N 1
ATOM 742 C CA . SER A 1 95 ? -11.271 -4.991 11.729 1.00 98.12 95 SER A CA 1
ATOM 743 C C . SER A 1 95 ? -10.776 -4.519 13.099 1.00 98.12 95 SER A C 1
ATOM 745 O O . SER A 1 95 ? -10.406 -5.335 13.944 1.00 98.12 95 SER A O 1
ATOM 747 N N . GLY A 1 96 ? -10.710 -3.202 13.298 1.00 98.06 96 GLY A N 1
ATOM 748 C CA . GLY A 1 96 ? -10.244 -2.579 14.541 1.00 98.06 96 GLY A CA 1
ATOM 749 C C . GLY A 1 96 ? -8.723 -2.621 14.762 1.00 98.06 96 GLY A C 1
ATOM 750 O O . GLY A 1 96 ? -8.215 -2.028 15.719 1.00 98.06 96 GLY A O 1
ATOM 751 N N . HIS A 1 97 ? -7.943 -3.282 13.900 1.00 98.19 97 HIS A N 1
ATOM 752 C CA . HIS A 1 97 ? -6.490 -3.335 14.056 1.00 98.19 97 HIS A CA 1
ATOM 753 C C . HIS A 1 97 ? -5.802 -2.063 13.540 1.00 98.19 97 HIS A C 1
ATOM 755 O O . HIS A 1 97 ? -6.136 -1.508 12.497 1.00 98.19 97 HIS A O 1
ATOM 761 N N . THR A 1 98 ? -4.754 -1.632 14.245 1.00 98.44 98 THR A N 1
ATOM 762 C CA . THR A 1 98 ? -3.780 -0.661 13.721 1.00 98.44 98 THR A CA 1
ATOM 763 C C . THR A 1 98 ? -2.676 -1.380 12.955 1.00 98.44 98 THR A C 1
ATOM 765 O O . THR A 1 98 ? -2.022 -2.280 13.508 1.00 98.44 98 THR A O 1
ATOM 768 N N . CYS A 1 99 ? -2.458 -0.946 11.719 1.00 98.31 99 CYS A N 1
ATOM 769 C CA . CYS A 1 99 ? -1.434 -1.422 10.808 1.00 98.31 99 CYS A CA 1
ATOM 770 C C . CYS A 1 99 ? -0.246 -0.469 10.735 1.00 98.31 99 CYS A C 1
ATOM 772 O O . CYS A 1 99 ? -0.384 0.742 10.884 1.00 98.31 99 CYS A O 1
ATOM 774 N N . PHE A 1 100 ? 0.928 -1.057 10.508 1.00 97.75 100 PHE A N 1
ATOM 775 C CA . PHE A 1 100 ? 2.200 -0.355 10.415 1.00 97.75 100 PHE A CA 1
ATOM 776 C C . PHE A 1 100 ? 2.942 -0.852 9.181 1.00 97.75 100 PHE A C 1
ATOM 778 O O . PHE A 1 100 ? 3.163 -2.059 9.037 1.00 97.75 100 PHE A O 1
ATOM 785 N N . LEU A 1 101 ? 3.325 0.082 8.319 1.00 98.06 101 LEU A N 1
ATOM 786 C CA . LEU A 1 101 ? 4.245 -0.138 7.214 1.00 98.06 101 LEU A CA 1
ATOM 787 C C . LEU A 1 101 ? 5.584 0.461 7.629 1.00 98.06 101 LEU A C 1
ATOM 789 O O . LEU A 1 101 ? 5.714 1.682 7.706 1.00 98.06 101 LEU A O 1
ATOM 793 N N . PHE A 1 102 ? 6.564 -0.387 7.937 1.00 97.38 102 PHE A N 1
ATOM 794 C CA . PHE A 1 102 ? 7.917 0.073 8.246 1.00 97.38 102 PHE A CA 1
ATOM 795 C C . PHE A 1 102 ? 8.709 0.126 6.944 1.00 97.38 102 PHE A C 1
ATOM 797 O O . PHE A 1 102 ? 9.203 -0.899 6.470 1.00 97.38 102 PHE A O 1
ATOM 804 N N . ILE A 1 103 ? 8.770 1.306 6.342 1.00 97.75 103 ILE A N 1
ATOM 805 C CA . ILE A 1 103 ? 9.428 1.537 5.061 1.00 97.75 103 ILE A CA 1
ATOM 806 C C . ILE A 1 103 ? 10.913 1.755 5.331 1.00 97.75 103 ILE A C 1
ATOM 808 O O . ILE A 1 103 ? 11.274 2.621 6.126 1.00 97.75 103 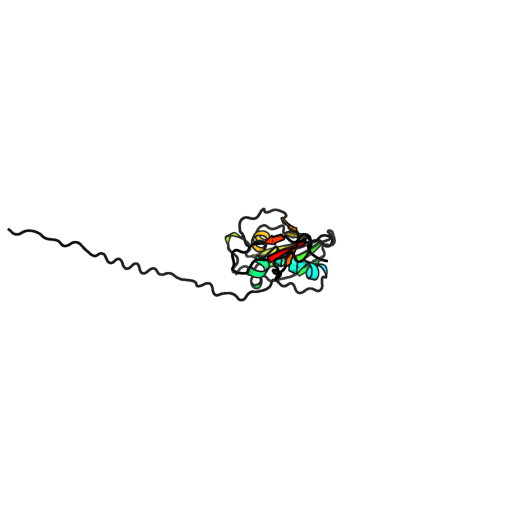ILE A O 1
ATOM 812 N N . SER A 1 104 ? 11.776 0.962 4.702 1.00 95.88 104 SER A N 1
ATOM 813 C CA . SER A 1 104 ? 13.219 1.129 4.857 1.00 95.88 104 SER A CA 1
ATOM 814 C C . SER A 1 104 ? 13.686 2.436 4.217 1.00 95.88 104 SER A C 1
ATOM 816 O O . SER A 1 104 ? 13.338 2.756 3.082 1.00 95.88 104 SER A O 1
ATOM 818 N N . ASN A 1 105 ? 14.519 3.194 4.931 1.00 93.06 105 ASN A N 1
ATOM 819 C CA . ASN A 1 105 ? 15.075 4.440 4.397 1.00 93.06 105 ASN A CA 1
ATOM 820 C C . ASN A 1 105 ? 16.188 4.169 3.377 1.00 93.06 105 ASN A C 1
ATOM 822 O O . ASN A 1 105 ? 16.443 5.004 2.510 1.00 93.06 105 ASN A O 1
ATOM 826 N N . ASN A 1 106 ? 16.818 2.993 3.476 1.00 90.50 106 ASN A N 1
ATOM 827 C CA . ASN A 1 106 ? 18.057 2.649 2.776 1.00 90.50 106 ASN A CA 1
ATOM 828 C C . ASN A 1 106 ? 17.891 1.524 1.746 1.00 90.50 106 ASN A C 1
ATOM 830 O O . ASN A 1 106 ? 18.825 1.242 1.001 1.00 90.50 106 ASN A O 1
ATOM 834 N N . ALA A 1 107 ? 16.748 0.843 1.735 1.00 91.88 107 ALA A N 1
ATOM 835 C CA . ALA A 1 107 ? 16.454 -0.234 0.802 1.00 91.88 107 ALA A CA 1
ATOM 836 C C . ALA A 1 107 ? 15.024 -0.088 0.278 1.00 91.88 107 ALA A C 1
ATOM 838 O O . ALA A 1 107 ? 14.149 0.407 0.984 1.00 91.88 107 ALA A O 1
ATOM 839 N N . HIS A 1 108 ? 14.777 -0.561 -0.941 1.00 95.50 108 HIS A N 1
ATOM 840 C CA . HIS A 1 108 ? 13.435 -0.621 -1.519 1.00 95.50 108 HIS A CA 1
ATOM 841 C C . HIS A 1 108 ? 12.685 -1.818 -0.935 1.00 95.50 108 HIS A C 1
ATOM 843 O O . HIS A 1 108 ? 12.542 -2.867 -1.564 1.00 95.50 108 HIS A O 1
ATOM 849 N N . GLU A 1 109 ? 12.281 -1.693 0.324 1.00 96.56 109 GLU A N 1
ATOM 850 C CA . GLU A 1 109 ? 11.502 -2.703 1.025 1.00 96.56 109 GLU A CA 1
ATOM 851 C C . GLU A 1 109 ? 10.606 -2.091 2.098 1.00 96.56 109 GLU A C 1
ATOM 853 O O . GLU A 1 109 ? 10.929 -1.074 2.720 1.00 96.56 109 GLU A O 1
ATOM 858 N N . VAL A 1 110 ? 9.486 -2.763 2.347 1.00 97.75 110 VAL A N 1
ATOM 859 C CA . VAL A 1 110 ? 8.578 -2.454 3.448 1.00 97.75 110 VAL A CA 1
ATOM 860 C C . VAL A 1 110 ? 8.362 -3.697 4.298 1.00 97.75 110 VAL A C 1
ATOM 862 O O . VAL A 1 110 ? 8.177 -4.803 3.785 1.00 97.75 110 VAL A O 1
ATOM 865 N N . LYS A 1 111 ? 8.377 -3.515 5.618 1.00 97.56 111 LYS A N 1
ATOM 866 C CA . LYS A 1 111 ? 8.061 -4.571 6.575 1.00 97.56 111 LYS A CA 1
ATOM 867 C C . LYS A 1 111 ? 6.652 -4.415 7.130 1.00 97.56 111 LYS A C 1
ATOM 869 O O . LYS A 1 111 ? 6.258 -3.317 7.526 1.00 97.56 111 LYS A O 1
ATOM 874 N N . ILE A 1 112 ? 5.934 -5.532 7.242 1.00 98.06 112 ILE A N 1
ATOM 875 C CA . ILE A 1 112 ? 4.589 -5.618 7.822 1.00 98.06 112 ILE A CA 1
ATOM 876 C C . ILE A 1 112 ? 4.567 -6.754 8.852 1.00 98.06 112 ILE A C 1
ATOM 878 O O . ILE A 1 112 ? 4.622 -7.929 8.499 1.00 98.06 112 ILE A O 1
ATOM 882 N N . SER A 1 113 ? 4.470 -6.426 10.141 1.00 95.19 113 SER A N 1
ATOM 883 C CA . SER A 1 113 ? 4.621 -7.421 11.222 1.00 95.19 113 SER A CA 1
ATOM 884 C C . SER A 1 113 ? 3.322 -8.102 11.672 1.00 95.19 113 SER A C 1
ATOM 886 O O . SER A 1 113 ? 3.353 -9.174 12.269 1.00 95.19 113 SER A O 1
ATOM 888 N N . LYS A 1 114 ? 2.156 -7.480 11.458 1.00 97.12 114 LYS A N 1
ATOM 889 C CA . LYS A 1 114 ? 0.866 -8.046 11.895 1.00 97.12 114 LYS A CA 1
ATOM 890 C C . LYS A 1 114 ? 0.227 -8.838 10.762 1.00 97.12 114 LYS A C 1
ATOM 892 O O 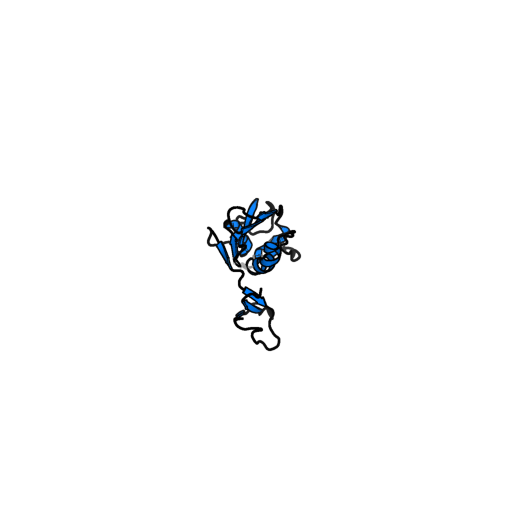. LYS A 1 114 ? -0.022 -8.266 9.704 1.00 97.12 114 LYS A O 1
ATOM 897 N N . SER A 1 115 ? -0.118 -10.103 11.011 1.00 97.75 115 SER A N 1
ATOM 898 C CA . SER A 1 115 ? -0.770 -10.986 10.029 1.00 97.75 115 SER A CA 1
ATOM 899 C C . SER A 1 115 ? -2.043 -10.375 9.444 1.00 97.75 115 SER A C 1
ATOM 901 O O . SER A 1 115 ? -2.199 -10.367 8.234 1.00 97.75 115 SER A O 1
ATOM 903 N N . ALA A 1 116 ? -2.888 -9.758 10.270 1.00 97.69 116 ALA A N 1
ATOM 904 C CA . ALA A 1 116 ? -4.075 -9.033 9.818 1.00 97.69 116 ALA A CA 1
ATOM 905 C C . ALA A 1 116 ? -3.769 -7.995 8.717 1.00 97.69 116 ALA A C 1
ATOM 907 O O . ALA A 1 116 ? -4.447 -7.923 7.695 1.00 97.69 116 ALA A O 1
ATOM 908 N N . CYS A 1 117 ? -2.688 -7.234 8.888 1.00 98.38 117 CYS A N 1
ATOM 909 C CA . CYS A 1 117 ? -2.246 -6.221 7.930 1.00 98.38 117 CYS A CA 1
ATOM 910 C C . CYS A 1 117 ? -1.579 -6.837 6.695 1.00 98.38 117 CYS A C 1
ATOM 912 O O . CYS A 1 117 ? -1.679 -6.281 5.607 1.00 98.38 117 CYS A O 1
ATOM 914 N N . GLN A 1 118 ? -0.922 -7.991 6.842 1.00 98.38 118 GLN A N 1
ATOM 915 C CA . GLN A 1 118 ? -0.411 -8.763 5.705 1.00 98.38 118 GLN A CA 1
ATOM 916 C C . GLN A 1 118 ? -1.562 -9.305 4.852 1.00 98.38 118 GLN A C 1
ATOM 918 O O . GLN A 1 118 ? -1.483 -9.253 3.627 1.00 98.38 118 GLN A O 1
ATOM 923 N N . SER A 1 119 ? -2.635 -9.788 5.487 1.00 98.31 119 SER A N 1
ATOM 924 C CA . SER A 1 119 ? -3.827 -10.286 4.798 1.00 98.31 119 SER A CA 1
ATOM 925 C C . SER A 1 119 ? -4.516 -9.180 4.012 1.00 98.31 119 SER A C 1
ATOM 927 O O . SER A 1 119 ? -4.909 -9.395 2.869 1.00 98.31 119 SER A O 1
ATOM 929 N N . VAL A 1 120 ? -4.587 -7.978 4.594 1.00 98.12 120 VAL A N 1
ATOM 930 C CA . VAL A 1 120 ? -5.029 -6.770 3.889 1.00 98.12 120 VAL A CA 1
ATOM 931 C C . VAL A 1 120 ? -4.085 -6.430 2.740 1.00 98.12 120 VAL A C 1
ATOM 933 O O . VAL A 1 120 ? -4.569 -6.273 1.632 1.00 98.12 120 VAL A O 1
ATOM 936 N N . CYS A 1 121 ? -2.766 -6.361 2.956 1.00 97.88 121 CYS A N 1
ATOM 937 C CA . CYS A 1 121 ? -1.790 -6.052 1.899 1.00 97.88 121 CYS A CA 1
ATOM 938 C C . CYS A 1 121 ? -1.958 -6.982 0.684 1.00 97.88 121 CYS A C 1
ATOM 940 O O . CYS A 1 121 ? -2.186 -6.509 -0.426 1.00 97.88 121 CYS A O 1
ATOM 942 N N . TYR A 1 122 ? -1.919 -8.298 0.895 1.00 97.38 122 TYR A N 1
ATOM 943 C CA . TYR A 1 122 ? -1.974 -9.282 -0.190 1.00 97.38 122 TYR A CA 1
ATOM 944 C C . TYR A 1 122 ? -3.377 -9.660 -0.653 1.00 97.38 122 TYR A C 1
ATOM 946 O O . TYR A 1 122 ? -3.497 -10.498 -1.545 1.00 97.38 122 TYR A O 1
ATOM 954 N N . ASP A 1 123 ? -4.416 -9.101 -0.033 1.00 97.38 123 ASP A N 1
ATOM 955 C CA . ASP A 1 123 ? -5.802 -9.497 -0.259 1.00 97.38 123 ASP A CA 1
ATOM 956 C C . ASP A 1 123 ? -6.002 -11.026 -0.194 1.00 97.38 123 ASP A C 1
ATOM 958 O O . ASP A 1 123 ? -6.558 -11.648 -1.100 1.00 97.38 123 ASP A O 1
ATOM 962 N N . LYS A 1 124 ? -5.512 -11.658 0.882 1.00 96.75 124 LYS A N 1
ATOM 963 C CA . LYS A 1 124 ? -5.695 -13.102 1.121 1.00 96.75 124 LYS A CA 1
ATOM 964 C C . LYS A 1 124 ? -5.611 -13.458 2.600 1.00 96.75 124 LYS A C 1
ATOM 966 O O . LYS A 1 124 ? -4.833 -12.874 3.337 1.00 96.75 124 LYS A O 1
ATOM 971 N N . ALA A 1 125 ? -6.334 -14.494 3.024 1.00 94.81 125 ALA A N 1
ATOM 972 C CA . ALA A 1 125 ? -6.330 -14.927 4.425 1.00 94.81 125 ALA A CA 1
ATOM 973 C C . ALA A 1 125 ? -5.078 -15.735 4.823 1.00 94.81 125 ALA A C 1
ATOM 975 O O . ALA A 1 125 ? -4.624 -15.662 5.962 1.00 94.81 125 ALA A O 1
ATOM 976 N N . ASN A 1 126 ? -4.519 -16.526 3.900 1.00 93.12 126 ASN A N 1
ATOM 977 C CA . ASN A 1 126 ? -3.371 -17.388 4.186 1.00 93.12 126 ASN A CA 1
ATOM 978 C C . ASN A 1 126 ? -2.056 -16.623 3.974 1.00 93.12 126 ASN A C 1
ATOM 980 O O . ASN A 1 126 ? -1.520 -16.572 2.861 1.00 93.12 126 ASN A O 1
ATOM 984 N N . VAL A 1 127 ? -1.570 -15.998 5.045 1.00 94.62 127 VAL A N 1
ATOM 985 C CA . VAL A 1 127 ? -0.325 -15.222 5.073 1.00 94.62 127 VAL A CA 1
ATOM 986 C C . VAL A 1 127 ? 0.702 -15.845 6.022 1.00 94.62 127 VAL A C 1
ATOM 988 O O . VAL A 1 127 ? 0.315 -16.549 6.954 1.00 94.62 127 VAL A O 1
ATOM 991 N N . PRO A 1 128 ? 2.009 -15.591 5.820 1.00 89.31 128 PRO A N 1
ATOM 992 C CA . PRO A 1 128 ? 3.065 -16.234 6.605 1.00 89.31 128 PRO A CA 1
ATOM 993 C C . PRO A 1 128 ? 3.017 -15.932 8.111 1.00 89.31 128 PRO A C 1
ATOM 995 O O . PRO A 1 128 ? 3.478 -16.746 8.910 1.00 89.31 128 PRO A O 1
ATOM 998 N N . GLY A 1 129 ? 2.483 -14.769 8.508 1.00 88.88 129 GLY A N 1
ATOM 999 C CA . GLY A 1 129 ? 2.639 -14.251 9.867 1.00 88.88 129 GLY A CA 1
ATOM 1000 C C . GLY A 1 129 ? 4.067 -13.760 10.131 1.00 88.88 129 GLY A C 1
ATOM 1001 O O . GLY A 1 129 ? 4.884 -13.669 9.217 1.00 88.88 129 GLY A O 1
ATOM 1002 N N . GLY A 1 130 ? 4.364 -13.400 11.383 1.00 92.94 130 GLY A N 1
ATOM 1003 C CA . GLY A 1 130 ? 5.671 -12.842 11.755 1.00 92.94 130 GLY A CA 1
ATOM 1004 C C . GLY A 1 130 ? 6.021 -11.563 10.985 1.00 92.94 130 GLY A C 1
ATOM 1005 O O . GLY A 1 130 ? 5.139 -10.829 10.551 1.00 92.94 130 GLY A O 1
ATOM 1006 N N . ASP A 1 131 ? 7.313 -11.294 10.806 1.00 93.69 131 ASP A N 1
ATOM 1007 C CA . ASP A 1 131 ? 7.772 -10.163 9.999 1.00 93.69 131 ASP A CA 1
ATOM 1008 C C . ASP A 1 131 ? 7.736 -10.523 8.506 1.00 93.69 131 ASP A C 1
ATOM 1010 O O . ASP A 1 131 ? 8.573 -11.281 8.015 1.00 93.69 131 ASP A O 1
ATOM 1014 N N . LEU A 1 132 ? 6.777 -9.951 7.774 1.00 95.56 132 LEU A N 1
ATOM 1015 C CA . LEU A 1 132 ? 6.757 -10.003 6.315 1.00 95.56 132 LEU A CA 1
ATOM 1016 C C . LEU A 1 132 ? 7.624 -8.877 5.755 1.00 95.56 132 LEU A C 1
ATOM 1018 O O . LEU A 1 132 ? 7.360 -7.711 6.039 1.00 95.56 132 LEU A O 1
ATOM 1022 N N . MET A 1 133 ? 8.593 -9.229 4.912 1.00 96.69 133 MET A N 1
ATOM 1023 C CA . MET A 1 133 ? 9.383 -8.280 4.125 1.00 96.69 133 MET A CA 1
ATOM 1024 C C . MET A 1 133 ? 8.896 -8.305 2.676 1.00 96.69 133 MET A C 1
ATOM 1026 O O . MET A 1 133 ? 8.954 -9.350 2.027 1.00 96.69 133 MET A O 1
ATOM 1030 N N . VAL A 1 134 ? 8.433 -7.165 2.173 1.00 96.06 134 VAL A N 1
ATOM 1031 C CA . VAL A 1 134 ? 8.014 -6.983 0.779 1.00 96.06 134 VAL A CA 1
ATOM 1032 C C . VAL A 1 134 ? 9.103 -6.199 0.059 1.00 96.06 134 VAL A C 1
ATOM 1034 O O . VAL A 1 134 ? 9.488 -5.120 0.513 1.00 96.06 134 VAL A O 1
ATOM 1037 N N . LYS A 1 135 ? 9.625 -6.751 -1.038 1.00 96.12 135 LYS A N 1
ATOM 1038 C CA . LYS A 1 135 ? 10.609 -6.073 -1.890 1.00 96.12 135 LYS A CA 1
ATOM 1039 C C . LYS A 1 135 ? 9.884 -5.144 -2.857 1.00 96.12 135 LYS A C 1
ATOM 1041 O O . LYS A 1 135 ? 8.881 -5.533 -3.433 1.00 96.12 135 LYS A O 1
ATOM 1046 N N . LEU A 1 136 ? 10.409 -3.935 -3.011 1.00 95.31 136 LEU A N 1
ATOM 1047 C CA . LEU A 1 136 ? 9.873 -2.856 -3.846 1.00 95.31 136 LEU A CA 1
ATOM 1048 C C . LEU A 1 136 ? 10.843 -2.544 -4.997 1.00 95.31 136 LEU A C 1
ATOM 1050 O O . LEU A 1 136 ? 11.010 -1.392 -5.394 1.00 95.31 136 LEU A O 1
ATOM 1054 N N . ASP A 1 137 ? 11.560 -3.569 -5.461 1.00 91.56 137 ASP A N 1
ATOM 1055 C CA . ASP A 1 137 ? 12.642 -3.503 -6.449 1.00 91.56 137 ASP A CA 1
ATOM 1056 C C . ASP A 1 137 ? 12.156 -3.713 -7.889 1.00 91.56 137 ASP A C 1
ATOM 1058 O O . ASP A 1 137 ? 12.957 -3.755 -8.828 1.00 91.56 137 ASP A O 1
ATOM 1062 N N . LYS A 1 138 ? 10.841 -3.836 -8.071 1.00 91.69 138 LYS A N 1
ATOM 1063 C CA . LYS A 1 138 ? 10.187 -4.021 -9.360 1.00 91.69 138 LYS A CA 1
ATOM 1064 C C . LYS A 1 138 ? 9.071 -3.013 -9.542 1.00 91.69 138 LYS A C 1
ATOM 1066 O O . LYS A 1 138 ? 8.520 -2.498 -8.576 1.00 91.69 138 LYS A O 1
ATOM 1071 N N . GLU A 1 139 ? 8.746 -2.772 -10.800 1.00 91.88 139 GLU A N 1
ATOM 1072 C CA . GLU A 1 139 ? 7.625 -1.935 -11.200 1.00 91.88 139 GLU A CA 1
ATOM 1073 C C . GLU A 1 139 ? 6.807 -2.609 -12.300 1.00 91.88 139 GLU A C 1
ATOM 1075 O O . GLU A 1 139 ? 7.341 -3.365 -13.130 1.00 91.88 139 GLU A O 1
ATOM 1080 N N . ARG A 1 140 ? 5.504 -2.329 -12.310 1.00 91.44 140 ARG A N 1
ATOM 1081 C CA . ARG A 1 140 ? 4.594 -2.733 -13.381 1.00 91.44 140 ARG A CA 1
ATOM 1082 C C . ARG A 1 140 ? 4.627 -1.716 -14.523 1.00 91.44 140 ARG A C 1
ATOM 1084 O O . ARG A 1 140 ? 4.203 -0.576 -14.375 1.00 91.44 140 ARG A O 1
ATOM 1091 N N . VAL A 1 141 ? 5.036 -2.159 -15.707 1.00 92.75 141 VAL A N 1
ATOM 1092 C CA . VAL A 1 141 ? 5.063 -1.348 -16.933 1.00 92.75 141 VAL A CA 1
ATOM 1093 C C . VAL A 1 141 ? 4.059 -1.895 -17.944 1.00 92.75 141 VAL A C 1
ATOM 1095 O O . VAL A 1 141 ? 3.942 -3.104 -18.135 1.00 92.75 141 VAL A O 1
ATOM 1098 N N . ALA A 1 142 ? 3.325 -1.007 -18.614 1.00 93.19 142 ALA A N 1
ATOM 1099 C CA . ALA A 1 142 ? 2.361 -1.390 -19.643 1.00 93.19 142 ALA A CA 1
ATOM 1100 C C . ALA A 1 142 ? 3.027 -2.118 -20.823 1.00 93.19 142 ALA A C 1
ATOM 1102 O O . ALA A 1 142 ? 4.197 -1.884 -21.140 1.00 93.19 142 ALA A O 1
ATOM 1103 N N . MET A 1 143 ? 2.267 -2.977 -21.508 1.00 94.25 143 MET A N 1
ATOM 1104 C CA . MET A 1 143 ? 2.758 -3.657 -22.707 1.00 94.25 143 MET A CA 1
ATOM 1105 C C . MET A 1 143 ? 3.163 -2.670 -23.800 1.00 94.25 143 MET A C 1
ATOM 1107 O O . MET A 1 143 ? 2.455 -1.720 -24.129 1.00 94.25 143 MET A O 1
ATOM 1111 N N . THR A 1 144 ? 4.314 -2.945 -24.400 1.00 92.81 144 THR A N 1
ATOM 1112 C CA . THR A 1 144 ? 4.841 -2.238 -25.565 1.00 92.81 144 THR A CA 1
ATOM 1113 C C . THR A 1 144 ? 4.102 -2.684 -26.825 1.00 92.81 144 THR A C 1
ATOM 1115 O O . THR A 1 144 ? 3.697 -3.843 -26.958 1.00 92.81 144 THR A O 1
ATOM 1118 N N . ALA A 1 145 ? 3.943 -1.774 -27.789 1.00 92.44 145 ALA A N 1
ATOM 1119 C CA . ALA A 1 145 ? 3.218 -2.058 -29.029 1.00 92.44 145 ALA A CA 1
ATOM 1120 C C . ALA A 1 145 ? 3.859 -3.186 -29.861 1.00 92.44 145 ALA A C 1
ATOM 1122 O O . ALA A 1 145 ? 3.159 -3.931 -30.544 1.00 92.44 145 ALA A O 1
ATOM 1123 N N . ASP A 1 146 ? 5.184 -3.335 -29.789 1.00 93.19 146 ASP A N 1
ATOM 1124 C CA . ASP A 1 146 ? 5.948 -4.365 -30.497 1.00 93.19 146 ASP A CA 1
ATOM 1125 C C . ASP A 1 146 ? 6.149 -5.653 -29.678 1.00 93.19 146 ASP A C 1
ATOM 1127 O O . ASP A 1 146 ? 6.837 -6.569 -30.136 1.00 93.19 146 ASP A O 1
ATOM 1131 N N . LYS A 1 147 ? 5.544 -5.733 -28.482 1.00 90.81 147 LYS A N 1
ATOM 1132 C CA . LYS A 1 147 ? 5.669 -6.842 -27.523 1.00 90.81 147 LYS A CA 1
ATOM 1133 C C . LYS A 1 147 ? 7.115 -7.173 -27.138 1.00 90.81 147 LYS A C 1
ATOM 1135 O O . LYS A 1 147 ? 7.400 -8.303 -26.737 1.00 90.81 147 LYS A O 1
ATOM 1140 N N . LYS A 1 148 ? 8.036 -6.212 -27.240 1.00 94.62 148 LYS A N 1
ATOM 1141 C CA . LYS A 1 148 ? 9.414 -6.366 -26.754 1.00 94.62 148 LYS A CA 1
ATOM 1142 C C . LYS A 1 148 ? 9.568 -5.777 -25.355 1.00 94.62 148 LYS A C 1
ATOM 1144 O O . LYS A 1 148 ? 8.888 -4.800 -25.041 1.00 94.62 148 LYS A O 1
ATOM 1149 N N . PRO A 1 149 ? 10.460 -6.333 -24.516 1.00 94.44 149 PRO A N 1
ATOM 1150 C CA . PRO A 1 149 ? 10.716 -5.764 -23.202 1.00 94.44 149 PRO A CA 1
ATOM 1151 C C . PRO A 1 149 ? 11.160 -4.300 -23.350 1.00 94.44 149 PRO A C 1
ATOM 1153 O O . PRO A 1 149 ? 12.014 -4.018 -24.194 1.00 94.44 149 PRO A O 1
ATOM 1156 N N . PRO A 1 150 ? 10.610 -3.363 -22.555 1.00 94.44 150 PRO A N 1
ATOM 1157 C CA . PRO A 1 150 ? 10.941 -1.944 -22.679 1.00 94.44 150 PRO A CA 1
ATOM 1158 C C . PRO A 1 150 ? 12.391 -1.646 -22.273 1.00 94.44 150 PRO A C 1
ATOM 1160 O O . PRO A 1 150 ? 12.960 -0.651 -22.716 1.00 94.44 150 PRO A O 1
ATOM 1163 N N . ARG A 1 151 ? 12.997 -2.507 -21.444 1.00 95.00 151 ARG A N 1
ATOM 1164 C CA . ARG A 1 151 ? 14.409 -2.456 -21.040 1.00 95.00 151 ARG A CA 1
ATOM 1165 C C . ARG A 1 151 ? 14.901 -3.817 -20.536 1.00 95.00 151 ARG A C 1
ATOM 1167 O O . ARG A 1 151 ? 14.116 -4.753 -20.376 1.00 95.00 151 ARG A O 1
ATOM 1174 N N . GLU A 1 152 ? 16.208 -3.922 -20.302 1.00 94.88 152 GLU A N 1
ATOM 1175 C CA . GLU A 1 152 ? 16.844 -5.131 -19.771 1.00 94.88 152 GLU A CA 1
ATOM 1176 C C . GLU A 1 152 ? 16.260 -5.529 -18.404 1.00 94.88 152 GLU A C 1
ATOM 1178 O O . GLU A 1 152 ? 15.908 -4.683 -17.583 1.00 94.88 152 GLU A O 1
ATOM 1183 N N . GLY A 1 153 ? 16.126 -6.838 -18.180 1.00 93.44 153 GLY A N 1
ATOM 1184 C CA . GLY A 1 153 ? 15.586 -7.402 -16.942 1.00 93.44 153 GLY A CA 1
ATOM 1185 C C . GLY A 1 153 ? 14.057 -7.422 -16.846 1.00 93.44 153 GLY A C 1
ATOM 1186 O O . GLY A 1 153 ? 13.534 -8.038 -15.922 1.00 93.44 153 GLY A O 1
ATOM 1187 N N . CYS A 1 154 ? 13.329 -6.806 -17.784 1.00 95.81 154 CYS A N 1
ATOM 1188 C CA . CYS A 1 154 ? 11.870 -6.884 -17.818 1.00 95.81 154 CYS A CA 1
ATOM 1189 C C . CYS A 1 154 ? 11.373 -8.281 -18.203 1.00 95.81 154 CYS A C 1
ATOM 1191 O O . CYS A 1 154 ? 11.772 -8.838 -19.229 1.00 95.81 154 CYS A O 1
ATOM 1193 N N . LEU A 1 155 ? 10.440 -8.811 -17.416 1.00 95.31 155 LEU A N 1
ATOM 1194 C CA . LEU A 1 155 ? 9.768 -10.083 -17.653 1.00 95.31 155 LEU A CA 1
ATOM 1195 C C . LEU A 1 155 ? 8.296 -9.839 -17.978 1.00 95.31 155 LEU A C 1
ATOM 1197 O O . LEU A 1 155 ? 7.627 -9.048 -17.319 1.00 95.31 155 LEU A O 1
ATOM 1201 N N . MET A 1 156 ? 7.790 -10.518 -19.003 1.00 94.88 156 MET A N 1
ATOM 1202 C CA . MET A 1 156 ? 6.377 -10.442 -19.366 1.00 94.88 156 MET A CA 1
ATOM 1203 C C . MET A 1 156 ? 5.543 -11.238 -18.361 1.00 94.88 156 MET A C 1
ATOM 1205 O O . MET A 1 156 ? 5.886 -12.374 -18.025 1.00 94.88 156 MET A O 1
ATOM 1209 N N . VAL A 1 157 ? 4.435 -10.654 -17.919 1.00 93.88 157 VAL A N 1
ATOM 1210 C CA . VAL A 1 157 ? 3.430 -11.288 -17.069 1.00 93.88 157 VAL A CA 1
ATOM 1211 C C . VAL A 1 157 ? 2.131 -11.393 -17.852 1.00 93.88 157 VAL A C 1
ATOM 1213 O O . VAL A 1 157 ? 1.618 -10.395 -18.358 1.00 93.88 157 VAL A O 1
ATOM 1216 N N . PHE A 1 158 ? 1.610 -12.615 -17.936 1.00 93.19 158 PHE A N 1
ATOM 1217 C CA . PHE A 1 158 ? 0.333 -12.892 -18.580 1.00 93.19 158 PHE A CA 1
ATOM 1218 C C . PHE A 1 158 ? -0.810 -12.654 -17.602 1.00 93.19 158 PHE A C 1
ATOM 1220 O O . PHE A 1 158 ? -0.820 -13.226 -16.507 1.00 93.19 158 PHE A O 1
ATOM 1227 N N . SER A 1 159 ? -1.775 -11.835 -18.003 1.00 88.88 159 SER A N 1
ATOM 1228 C CA . SER A 1 159 ? -2.995 -11.619 -17.232 1.00 88.88 159 SER A CA 1
ATOM 1229 C C . SER A 1 159 ? -4.094 -12.5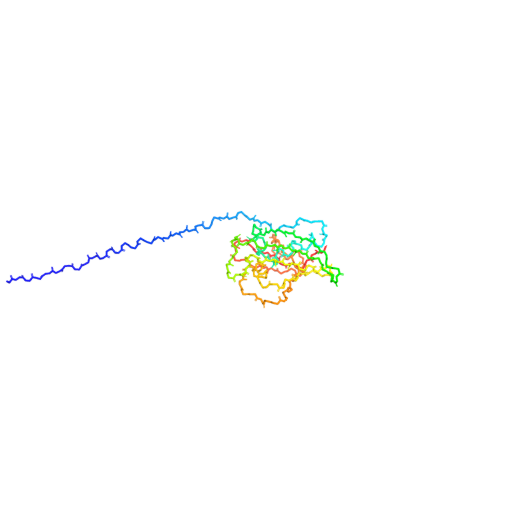81 -17.681 1.00 88.88 159 SER A C 1
ATOM 1231 O O . SER A 1 159 ? -4.209 -12.878 -18.871 1.00 88.88 159 SER A O 1
ATOM 1233 N N . PRO A 1 160 ? -4.944 -13.063 -16.759 1.00 88.00 160 PRO A N 1
ATOM 1234 C CA . PRO A 1 160 ? -6.172 -13.756 -17.139 1.00 88.00 160 PRO A CA 1
ATOM 1235 C C . PRO A 1 160 ? -7.187 -12.824 -17.827 1.00 88.00 160 PRO A C 1
ATOM 1237 O O . PRO A 1 160 ? -8.117 -13.308 -18.471 1.00 88.00 160 PRO A O 1
ATOM 1240 N N . GLU A 1 161 ? -7.034 -11.504 -17.693 1.00 87.56 161 GLU A N 1
ATOM 1241 C CA . GLU A 1 161 ? -7.917 -10.513 -18.306 1.00 87.56 161 GLU A CA 1
ATOM 1242 C C . GLU A 1 161 ? -7.493 -10.179 -19.747 1.00 87.56 161 GLU A C 1
ATOM 1244 O O . GLU A 1 161 ? -6.297 -10.047 -20.032 1.00 87.56 161 GLU A O 1
ATOM 1249 N N . PRO A 1 162 ? -8.448 -9.969 -20.675 1.00 86.69 162 PRO A N 1
ATOM 1250 C CA . PRO A 1 162 ? -8.130 -9.565 -22.040 1.00 86.69 162 PRO A CA 1
ATOM 1251 C C . PRO A 1 162 ? -7.332 -8.258 -22.064 1.00 86.69 162 PRO A C 1
ATOM 1253 O O . PRO A 1 162 ? -7.770 -7.249 -21.519 1.00 86.69 162 PRO A O 1
ATOM 1256 N N . ASN A 1 163 ? -6.187 -8.259 -22.752 1.00 83.62 163 ASN A N 1
ATOM 1257 C CA . ASN A 1 163 ? -5.264 -7.117 -22.831 1.00 83.62 163 ASN A CA 1
ATOM 1258 C C . ASN A 1 163 ? -4.703 -6.651 -21.473 1.00 83.62 163 ASN A C 1
ATOM 1260 O O . ASN A 1 163 ? -4.228 -5.522 -21.372 1.00 83.62 163 ASN A O 1
ATOM 1264 N N . GLY A 1 164 ? -4.745 -7.501 -20.443 1.00 88.44 164 GLY A N 1
ATOM 1265 C CA . GLY A 1 164 ? -4.202 -7.190 -19.122 1.00 88.44 164 GLY A CA 1
ATOM 1266 C C . GLY A 1 164 ? -2.718 -7.524 -18.954 1.00 88.44 164 GLY A C 1
ATOM 1267 O O . GLY A 1 164 ? -2.186 -7.314 -17.866 1.00 88.44 164 GLY A O 1
ATOM 1268 N N . ASP A 1 165 ? -2.069 -8.091 -19.977 1.00 93.38 165 ASP A N 1
ATOM 1269 C CA . ASP A 1 165 ? -0.640 -8.413 -19.943 1.00 93.38 165 ASP A CA 1
ATOM 1270 C C . ASP A 1 165 ? 0.184 -7.162 -19.611 1.00 93.38 165 ASP A C 1
ATOM 1272 O O . ASP A 1 165 ? -0.172 -6.038 -19.980 1.00 93.38 165 ASP A O 1
ATOM 1276 N N . TYR A 1 166 ? 1.302 -7.357 -18.919 1.00 94.12 166 TYR A N 1
ATOM 1277 C CA . TYR A 1 166 ? 2.200 -6.275 -18.521 1.00 94.12 166 TYR A CA 1
ATOM 1278 C C . TYR A 1 166 ? 3.642 -6.766 -18.399 1.00 94.12 166 TYR A C 1
ATOM 1280 O O . TYR A 1 166 ? 3.917 -7.965 -18.377 1.00 94.12 166 TYR A O 1
ATOM 1288 N N . TRP A 1 167 ? 4.582 -5.834 -18.294 1.00 95.56 167 TRP A N 1
ATOM 1289 C CA . TRP A 1 167 ? 5.971 -6.117 -17.953 1.00 95.56 167 TRP A CA 1
ATOM 1290 C C . TRP A 1 167 ? 6.194 -5.890 -16.458 1.00 95.56 167 TRP A C 1
ATOM 1292 O O . TRP A 1 167 ? 5.836 -4.839 -15.933 1.00 95.56 167 TRP A O 1
ATOM 1302 N N . THR A 1 168 ? 6.814 -6.842 -15.766 1.00 94.62 168 THR A N 1
ATOM 1303 C CA . THR A 1 168 ? 7.466 -6.573 -14.480 1.00 94.62 168 THR A CA 1
ATOM 1304 C C . THR A 1 168 ? 8.930 -6.268 -14.754 1.00 94.62 168 THR A C 1
ATOM 1306 O O . THR A 1 168 ? 9.646 -7.085 -15.333 1.00 94.62 168 THR A O 1
ATOM 1309 N N . CYS A 1 169 ? 9.365 -5.064 -14.412 1.00 94.31 169 CYS A N 1
ATOM 1310 C CA . CYS A 1 169 ? 10.702 -4.578 -14.722 1.00 94.31 169 CYS A CA 1
ATOM 1311 C C . CYS A 1 169 ? 11.467 -4.234 -13.444 1.00 94.31 169 CYS A C 1
ATOM 1313 O O . CYS A 1 169 ? 10.831 -3.828 -12.475 1.00 94.31 169 CYS A O 1
ATOM 1315 N N . PRO A 1 170 ? 12.811 -4.322 -13.433 1.00 93.31 170 PRO A N 1
ATOM 1316 C CA . PRO A 1 170 ? 13.610 -3.778 -12.342 1.00 93.31 170 PRO A CA 1
ATOM 1317 C C . PRO A 1 170 ? 13.297 -2.297 -12.181 1.00 93.31 170 PRO A C 1
ATOM 1319 O O . PRO A 1 170 ? 13.301 -1.567 -13.178 1.00 93.31 170 PRO A O 1
ATOM 1322 N N . ARG A 1 171 ? 12.998 -1.872 -10.959 1.00 88.94 171 ARG A N 1
ATOM 1323 C CA . ARG A 1 171 ? 12.674 -0.484 -10.637 1.00 88.94 171 ARG A CA 1
ATOM 1324 C C . ARG A 1 171 ? 13.778 0.464 -11.111 1.00 88.94 171 ARG A C 1
ATOM 1326 O O . ARG A 1 171 ? 14.959 0.122 -11.066 1.00 88.94 171 ARG A O 1
ATOM 1333 N N . GLN A 1 172 ? 13.373 1.638 -11.584 1.00 84.88 172 GLN A N 1
ATOM 1334 C CA . GLN A 1 172 ? 14.285 2.740 -11.886 1.00 84.88 172 GLN A CA 1
ATOM 1335 C C . GLN A 1 172 ? 14.198 3.766 -10.751 1.00 84.88 172 GLN A C 1
ATOM 1337 O O . GLN A 1 172 ? 13.098 4.057 -10.280 1.00 84.88 172 GLN A O 1
ATOM 1342 N N . ASP A 1 173 ? 15.349 4.261 -10.299 1.00 72.75 173 ASP A N 1
ATOM 1343 C CA . ASP A 1 173 ? 15.449 5.319 -9.284 1.00 72.75 173 ASP A CA 1
ATOM 1344 C C . ASP A 1 173 ? 15.316 6.725 -9.884 1.00 72.75 173 ASP A C 1
ATOM 1346 O O . ASP A 1 173 ? 15.771 6.927 -11.037 1.00 72.75 173 ASP A O 1
#

Organism: Salmonella enterica (NCBI:txid28901)

Secondary structure (DSSP, 8-state):
--------------------------------------HHHHHHHHHHHHH-HHHHHTGGGEEEEEEEE-SSSSEEEEEEEE-SS-SS-GGG--TTPEEEEEEESSSSEEEE--HHHHHHHHT-S----S-EEEE--EEEEEPPTT---SSTT-EEE--SSTT--EEEEEPP-